Protein AF-A0A929F8Q2-F1 (afdb_monomer_lite)

Sequence (116 aa):
FPHGVLEYVVETLIEILEMFSSFLGNTISFIRAGAFALSHAGLSIAVYTLARIINPDITTMAALTVIILGNIFIILLEGLICGIQSMRLEYYEFFGKFFKGDGYAFSPFSLKKVGL

pLDDT: mean 77.72, std 14.12, range [44.94, 93.88]

Foldseek 3Di:
DPADPVNVVVVVVVVVVVVVVLVVVLVVLVCVLVVLVVVLVVQLVVLLVVLCVVPVVCPDPVSVVSNVVSNVVSCVVSVVVVVVSVCVSCCCPVCVVPPPVPDDDDDPPDPVVVPD

Secondary structure (DSSP, 8-state):
--S-HHHHHHHHHHHHHHHHHHHHHHHHHHHHHHHHHHHHHHHHHHHHHHHHHH-TTS-SHHHHHHHHHHHHHHHHHHHHHHHHHHHHHIIIIIHHHH--S---------GGGS--

Structure (mmCIF, N/CA/C/O backbone):
data_AF-A0A929F8Q2-F1
#
_entry.id   AF-A0A929F8Q2-F1
#
loop_
_atom_site.group_PDB
_atom_site.id
_atom_site.type_symbol
_atom_site.label_atom_id
_atom_site.label_alt_id
_atom_site.label_comp_id
_atom_site.label_asym_id
_atom_site.label_entity_id
_atom_site.label_seq_id
_atom_site.pdbx_PDB_ins_code
_atom_site.Cartn_x
_atom_site.Cartn_y
_atom_site.Cartn_z
_atom_site.occupancy
_atom_site.B_iso_or_equiv
_atom_site.auth_seq_id
_atom_site.auth_comp_id
_atom_site.auth_asym_id
_atom_site.auth_atom_id
_atom_site.pdbx_PDB_model_num
ATOM 1 N N . PHE A 1 1 ? -18.141 -8.542 49.137 1.00 50.44 1 PHE A N 1
ATOM 2 C CA . PHE A 1 1 ? -17.113 -8.288 48.111 1.00 50.44 1 PHE A CA 1
ATOM 3 C C . PHE A 1 1 ? -16.858 -9.598 47.375 1.00 50.44 1 PHE A C 1
ATOM 5 O O . PHE A 1 1 ? -16.021 -10.366 47.828 1.00 50.44 1 PHE A O 1
ATOM 12 N N . PRO A 1 2 ? -17.672 -9.947 46.364 1.00 51.44 2 PRO A N 1
ATOM 13 C CA . PRO A 1 2 ? -17.716 -11.303 45.822 1.00 51.44 2 PRO A CA 1
ATOM 14 C C . PRO A 1 2 ? -16.807 -11.492 44.594 1.00 51.44 2 PRO A C 1
ATOM 16 O O . PRO A 1 2 ? -17.154 -12.264 43.715 1.00 51.44 2 PRO A O 1
ATOM 19 N N . HIS A 1 3 ? -15.660 -10.810 44.548 1.00 59.12 3 HIS A N 1
ATOM 20 C CA . HIS A 1 3 ? -14.598 -11.079 43.577 1.00 59.12 3 HIS A CA 1
ATOM 21 C C . HIS A 1 3 ? -13.323 -11.374 44.355 1.00 59.12 3 HIS A C 1
ATOM 23 O O . HIS A 1 3 ? -12.913 -10.591 45.219 1.00 59.12 3 HIS A O 1
ATOM 29 N N . GLY A 1 4 ? -12.746 -12.552 44.130 1.00 82.19 4 GLY A N 1
ATOM 30 C CA . GLY A 1 4 ? -11.499 -12.942 44.777 1.00 82.19 4 GLY A CA 1
ATOM 31 C C . GLY A 1 4 ? -10.372 -12.012 44.333 1.00 82.19 4 GLY A C 1
ATOM 32 O O . GLY A 1 4 ? -10.328 -11.604 43.178 1.00 82.19 4 GLY A O 1
ATOM 33 N N . VAL A 1 5 ? -9.418 -11.710 45.218 1.00 84.38 5 VAL A N 1
ATOM 34 C CA . VAL A 1 5 ? -8.225 -10.903 44.871 1.00 84.38 5 VAL A CA 1
ATOM 35 C C . VAL A 1 5 ? -7.499 -11.482 43.644 1.00 84.38 5 VAL A C 1
ATOM 37 O O . VAL A 1 5 ? -6.963 -10.743 42.827 1.00 84.38 5 VAL A O 1
ATOM 40 N N . LEU A 1 6 ? -7.550 -12.807 43.484 1.00 86.75 6 LEU A N 1
ATOM 41 C CA . LEU A 1 6 ? -7.041 -13.536 42.323 1.00 86.75 6 LEU A CA 1
ATOM 42 C C . LEU A 1 6 ? -7.775 -13.202 41.015 1.00 86.75 6 LEU A C 1
ATOM 44 O O . LEU A 1 6 ? -7.132 -13.079 39.981 1.00 86.75 6 LEU A O 1
ATOM 48 N N . GLU A 1 7 ? -9.095 -13.043 41.061 1.00 88.62 7 GLU A N 1
ATOM 49 C CA . GLU A 1 7 ? -9.926 -12.733 39.893 1.00 88.62 7 GLU A CA 1
ATOM 50 C C . GLU A 1 7 ? -9.614 -11.324 39.376 1.00 88.62 7 GLU A C 1
ATOM 52 O O . GLU A 1 7 ? -9.294 -11.160 38.205 1.00 88.62 7 GLU A O 1
ATOM 57 N N . TYR A 1 8 ? -9.537 -10.341 40.280 1.00 88.94 8 TYR A N 1
ATOM 58 C CA . TYR A 1 8 ? -9.164 -8.960 39.952 1.00 88.94 8 TYR A CA 1
ATOM 59 C C . TYR A 1 8 ? -7.748 -8.842 39.361 1.00 88.94 8 TYR A C 1
ATOM 61 O O . TYR A 1 8 ? -7.514 -8.086 38.417 1.00 88.94 8 TYR A O 1
ATOM 69 N N . VAL A 1 9 ? -6.783 -9.597 39.901 1.00 91.56 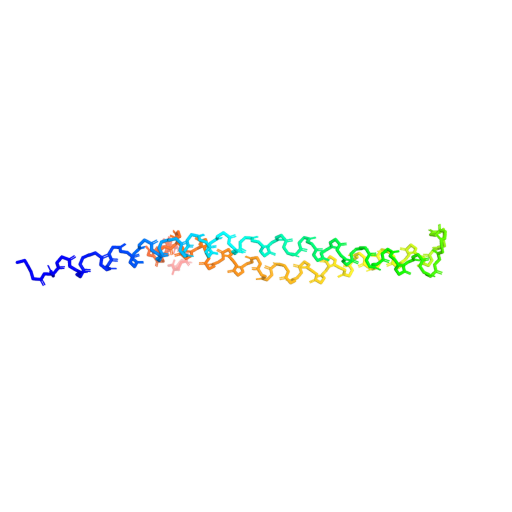9 VAL A N 1
ATOM 70 C CA . VAL A 1 9 ? -5.403 -9.615 39.387 1.00 91.56 9 VAL A CA 1
ATOM 71 C C . VAL A 1 9 ? -5.335 -10.249 37.998 1.00 91.56 9 VAL A C 1
ATOM 73 O O . VAL A 1 9 ? -4.599 -9.765 37.146 1.00 91.56 9 VAL A O 1
ATOM 76 N N . VAL A 1 10 ? -6.089 -11.319 37.739 1.00 92.81 10 VAL A N 1
ATOM 77 C CA . VAL A 1 10 ? -6.109 -11.951 36.412 1.00 92.81 10 VAL A CA 1
ATOM 78 C C . VAL A 1 10 ? -6.815 -11.058 35.390 1.00 92.81 10 VAL A C 1
ATOM 80 O O . VAL A 1 10 ? -6.315 -10.911 34.277 1.00 92.81 10 VAL A O 1
ATOM 83 N N . GLU A 1 11 ? -7.920 -10.419 35.770 1.00 93.19 11 GLU A N 1
ATOM 84 C CA . GLU A 1 11 ? -8.680 -9.506 34.909 1.00 93.19 11 GLU A CA 1
ATOM 85 C C . GLU A 1 11 ? -7.836 -8.297 34.483 1.00 93.19 11 GLU A C 1
ATOM 87 O O . GLU A 1 11 ? -7.645 -8.067 33.291 1.00 93.19 11 GLU A O 1
ATOM 92 N N . THR A 1 12 ? -7.201 -7.611 35.436 1.00 91.12 12 THR A N 1
ATOM 93 C CA . THR A 1 12 ? -6.315 -6.469 35.134 1.00 91.12 12 THR A CA 1
ATOM 94 C C . THR A 1 12 ? -5.100 -6.851 34.280 1.00 91.12 12 THR A C 1
ATOM 96 O O . THR A 1 12 ? -4.650 -6.064 33.447 1.00 91.12 12 THR A O 1
ATOM 99 N N . LEU A 1 13 ? -4.563 -8.064 34.437 1.00 93.88 13 LEU A N 1
ATOM 100 C CA . LEU A 1 13 ? -3.457 -8.573 33.616 1.00 93.88 13 LEU A CA 1
ATOM 101 C C . LEU A 1 13 ? -3.889 -8.848 32.170 1.00 93.88 13 LEU A C 1
ATOM 103 O O . LEU A 1 13 ? -3.143 -8.527 31.241 1.00 93.88 13 LEU A O 1
ATOM 107 N N . ILE A 1 14 ? -5.079 -9.419 31.975 1.00 93.00 14 ILE A N 1
ATOM 108 C CA . ILE A 1 14 ? -5.656 -9.637 30.643 1.00 93.00 14 ILE A CA 1
ATOM 109 C C . ILE A 1 14 ? -5.952 -8.292 29.971 1.00 93.00 14 ILE A C 1
ATOM 111 O O . ILE A 1 14 ? -5.553 -8.105 28.824 1.00 93.00 14 ILE A O 1
ATOM 115 N N . GLU A 1 15 ? -6.544 -7.329 30.681 1.00 91.62 15 GLU A N 1
ATOM 116 C CA . GLU A 1 15 ? -6.836 -5.991 30.143 1.00 91.62 15 GLU A CA 1
ATOM 117 C C . GLU A 1 15 ? -5.572 -5.257 29.668 1.00 91.62 15 GLU A C 1
ATOM 119 O O . GLU A 1 15 ? -5.556 -4.653 28.592 1.00 91.62 15 GLU A O 1
ATOM 124 N N . ILE A 1 16 ? -4.477 -5.334 30.433 1.00 92.81 16 ILE A N 1
ATOM 125 C CA . ILE A 1 16 ? -3.190 -4.739 30.040 1.00 92.81 16 ILE A CA 1
ATOM 126 C C . ILE A 1 16 ? -2.624 -5.430 28.792 1.00 92.81 16 ILE A C 1
ATOM 128 O O . ILE A 1 16 ? -2.083 -4.761 27.905 1.00 92.81 16 ILE A O 1
ATOM 132 N N . LEU A 1 17 ? -2.753 -6.756 28.691 1.00 92.12 17 LEU A N 1
ATOM 133 C CA . LEU A 1 17 ? -2.289 -7.512 27.528 1.00 92.12 17 LEU A CA 1
ATOM 134 C C . LEU A 1 17 ? -3.127 -7.186 26.286 1.00 92.12 17 LEU A C 1
ATOM 136 O O . LEU A 1 17 ? -2.564 -6.919 25.225 1.00 92.12 17 LEU A O 1
ATOM 140 N N . GLU A 1 18 ? -4.450 -7.116 26.405 1.00 89.88 18 GLU A N 1
ATOM 141 C CA . GLU A 1 18 ? -5.331 -6.688 25.316 1.00 89.88 18 GLU A CA 1
ATOM 142 C C . GLU A 1 18 ? -5.014 -5.264 24.858 1.00 89.88 18 GLU A C 1
ATOM 144 O O . GLU A 1 18 ? -4.905 -5.018 23.655 1.00 89.88 18 GLU A O 1
ATOM 149 N N . MET A 1 19 ? -4.773 -4.338 25.789 1.00 87.50 19 MET A N 1
ATOM 150 C CA . MET A 1 19 ? -4.369 -2.970 25.463 1.00 87.50 19 MET A CA 1
ATOM 151 C C . MET A 1 19 ? -3.049 -2.945 24.684 1.00 87.50 19 MET A C 1
ATOM 153 O O . MET A 1 19 ? -2.949 -2.280 23.649 1.00 87.50 19 MET A O 1
ATOM 157 N N . PHE A 1 20 ? -2.045 -3.695 25.140 1.00 88.25 20 PHE A N 1
ATOM 158 C CA . PHE A 1 20 ? -0.745 -3.777 24.478 1.00 88.25 20 PHE A CA 1
ATOM 159 C C . PHE A 1 20 ? 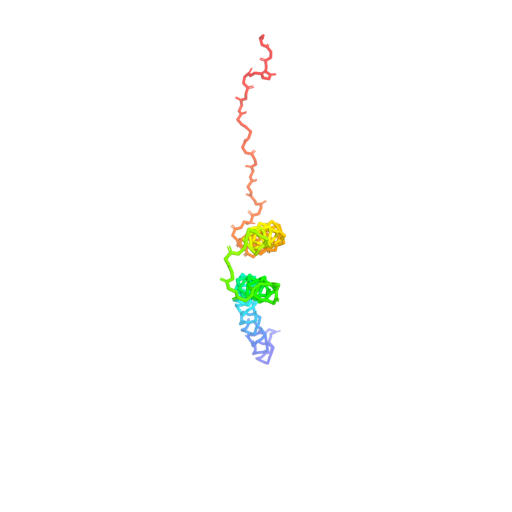-0.835 -4.452 23.103 1.00 88.25 20 PHE A C 1
ATOM 161 O O . PHE A 1 20 ? -0.277 -3.952 22.127 1.00 88.25 20 PHE A O 1
ATOM 168 N N . SER A 1 21 ? -1.579 -5.553 22.996 1.00 85.69 21 SER A N 1
ATOM 169 C CA . SER A 1 21 ? -1.819 -6.266 21.738 1.00 85.69 21 SER A CA 1
ATOM 170 C C . SER A 1 21 ? -2.580 -5.398 20.736 1.00 85.69 21 SER A C 1
ATOM 172 O O . SER A 1 21 ? -2.220 -5.357 19.562 1.00 85.69 21 SER A O 1
ATOM 174 N N . SER A 1 22 ? -3.569 -4.629 21.198 1.00 83.88 22 SER A N 1
ATOM 175 C CA . SER A 1 22 ? -4.321 -3.684 20.369 1.00 83.88 22 SER A CA 1
ATOM 176 C C . SER A 1 22 ? -3.445 -2.520 19.893 1.00 83.88 22 SER A C 1
ATOM 178 O O . SER A 1 22 ? -3.542 -2.099 18.739 1.00 83.88 22 SER A O 1
ATOM 180 N N . PHE A 1 23 ? -2.542 -2.026 20.746 1.00 83.50 23 PHE A N 1
ATOM 181 C CA . PHE A 1 23 ? -1.551 -1.020 20.362 1.00 83.50 23 PHE A CA 1
ATOM 182 C C . PHE A 1 23 ? -0.583 -1.555 19.299 1.00 83.50 23 PHE A C 1
ATOM 184 O O . PHE A 1 23 ? -0.404 -0.922 18.257 1.00 83.50 23 PHE A O 1
ATOM 191 N N . LEU A 1 24 ? -0.019 -2.748 19.512 1.00 81.69 24 LEU A N 1
ATOM 192 C CA . LEU A 1 24 ? 0.859 -3.396 18.537 1.00 81.69 24 LEU A CA 1
ATOM 193 C C . LEU A 1 24 ? 0.139 -3.711 17.226 1.00 81.69 24 LEU A C 1
ATOM 195 O O . LEU A 1 24 ? 0.717 -3.494 16.165 1.00 81.69 24 LEU A O 1
ATOM 199 N N . GLY A 1 25 ? -1.110 -4.176 17.282 1.00 81.62 25 GLY A N 1
ATOM 200 C CA . GLY A 1 25 ? -1.942 -4.416 16.103 1.00 81.62 25 GLY A CA 1
ATOM 201 C C . GLY A 1 25 ? -2.075 -3.154 15.255 1.00 81.62 25 GLY A C 1
ATOM 202 O O . GLY A 1 25 ? -1.752 -3.180 14.069 1.00 81.62 25 GLY A O 1
ATOM 203 N N . ASN A 1 26 ? -2.400 -2.029 15.899 1.00 76.94 26 ASN A N 1
ATOM 204 C CA . ASN A 1 26 ? -2.469 -0.724 15.247 1.00 76.94 26 ASN A CA 1
ATOM 205 C C . ASN A 1 26 ? -1.124 -0.286 14.639 1.00 76.94 26 ASN A C 1
ATOM 207 O O . ASN A 1 26 ? -1.098 0.283 13.554 1.00 76.94 26 ASN A O 1
ATOM 211 N N . THR A 1 27 ? 0.011 -0.527 15.300 1.00 82.06 27 THR A N 1
ATOM 212 C CA . THR A 1 27 ? 1.332 -0.160 14.752 1.00 82.06 27 THR A CA 1
ATOM 213 C C . THR A 1 27 ? 1.759 -1.064 13.589 1.00 82.06 27 THR A C 1
ATOM 215 O O . THR A 1 27 ? 2.243 -0.573 12.569 1.00 82.06 27 THR A O 1
ATOM 218 N N . ILE A 1 28 ? 1.567 -2.381 13.706 1.00 83.06 28 ILE A N 1
ATOM 219 C CA . ILE A 1 28 ? 1.922 -3.367 12.671 1.00 83.06 28 ILE A CA 1
ATOM 220 C C . ILE A 1 28 ? 1.077 -3.161 11.409 1.00 83.06 28 ILE A C 1
ATOM 222 O O . ILE A 1 28 ? 1.562 -3.347 10.294 1.00 83.06 28 ILE A O 1
ATOM 226 N N . SER A 1 29 ? -0.162 -2.711 11.558 1.00 78.62 29 SER A N 1
ATOM 227 C CA . SER A 1 29 ? -1.023 -2.322 10.447 1.00 78.62 29 SER A CA 1
ATOM 228 C C . SER A 1 29 ? -0.383 -1.269 9.525 1.00 78.62 29 SER A C 1
ATOM 230 O O . SER A 1 29 ? -0.430 -1.427 8.300 1.00 78.62 29 SER A O 1
ATOM 232 N N . PHE A 1 30 ? 0.328 -0.274 10.071 1.00 78.56 30 PHE A N 1
ATOM 233 C CA . PHE A 1 30 ? 1.028 0.748 9.276 1.00 78.56 30 PHE A CA 1
ATOM 234 C C . PHE A 1 30 ? 2.264 0.226 8.526 1.00 78.56 30 PHE A C 1
ATOM 236 O O . PHE A 1 30 ? 2.600 0.761 7.467 1.00 78.56 30 PHE A O 1
ATOM 243 N N . ILE A 1 31 ? 2.908 -0.854 8.994 1.00 84.25 31 ILE A N 1
ATOM 244 C CA . ILE A 1 31 ? 4.046 -1.483 8.289 1.00 84.25 31 ILE A CA 1
ATOM 245 C C . ILE A 1 31 ? 3.655 -1.917 6.873 1.00 84.25 31 ILE A C 1
ATOM 247 O O . ILE A 1 31 ? 4.501 -1.941 5.980 1.00 84.25 31 ILE A O 1
ATOM 251 N N . ARG A 1 32 ? 2.372 -2.201 6.627 1.00 82.00 32 ARG A N 1
ATOM 252 C CA . ARG A 1 32 ? 1.874 -2.596 5.307 1.00 82.00 32 ARG A CA 1
ATOM 253 C C . ARG A 1 32 ? 2.128 -1.534 4.234 1.00 82.00 32 ARG A C 1
ATOM 255 O O . ARG A 1 32 ? 2.525 -1.890 3.130 1.00 82.00 32 ARG A O 1
ATOM 262 N N . ALA A 1 33 ? 1.976 -0.250 4.562 1.00 82.06 33 ALA A N 1
ATOM 263 C CA . ALA A 1 33 ? 2.326 0.840 3.650 1.00 82.06 33 ALA A CA 1
ATOM 264 C C . ALA A 1 33 ? 3.834 0.846 3.333 1.00 82.06 33 ALA A C 1
ATOM 266 O O . ALA A 1 33 ? 4.232 1.026 2.183 1.00 82.06 33 ALA A O 1
ATOM 267 N N . GLY A 1 34 ? 4.674 0.554 4.333 1.00 87.19 34 GLY A N 1
ATOM 268 C CA . GLY A 1 34 ? 6.117 0.378 4.149 1.00 87.19 34 GLY A CA 1
ATOM 269 C C . GLY A 1 34 ? 6.477 -0.833 3.280 1.00 87.19 34 GLY A C 1
ATOM 270 O O . GLY A 1 34 ? 7.371 -0.742 2.441 1.00 87.19 34 GLY A O 1
ATOM 271 N N . ALA A 1 35 ? 5.754 -1.948 3.418 1.00 88.00 35 ALA A N 1
ATOM 272 C CA . ALA A 1 35 ? 5.951 -3.139 2.592 1.00 88.00 35 ALA A CA 1
ATOM 273 C C . ALA A 1 35 ? 5.651 -2.874 1.104 1.00 88.00 35 ALA A C 1
ATOM 275 O O . ALA A 1 35 ? 6.386 -3.366 0.249 1.00 88.00 35 ALA A O 1
ATOM 276 N N . PHE A 1 36 ? 4.639 -2.054 0.792 1.00 87.56 36 PHE A N 1
ATOM 277 C CA . PHE A 1 36 ? 4.358 -1.630 -0.587 1.00 87.56 36 PHE A CA 1
ATOM 278 C C . PHE A 1 36 ? 5.425 -0.680 -1.150 1.00 87.56 36 PHE A C 1
ATOM 280 O O . PHE A 1 36 ? 5.792 -0.784 -2.315 1.00 87.56 36 PHE A O 1
ATOM 287 N N . ALA A 1 37 ? 5.990 0.214 -0.334 1.00 88.12 37 ALA A N 1
ATOM 288 C CA . ALA A 1 37 ? 7.116 1.042 -0.776 1.00 88.12 37 ALA A CA 1
ATOM 289 C C . ALA A 1 37 ? 8.362 0.191 -1.099 1.00 88.12 37 ALA A C 1
ATOM 291 O O . ALA A 1 37 ? 9.082 0.465 -2.062 1.00 88.12 37 ALA A O 1
ATOM 292 N N . LEU A 1 38 ? 8.600 -0.873 -0.324 1.00 92.12 38 LEU A N 1
ATOM 293 C CA . LEU A 1 38 ? 9.696 -1.808 -0.572 1.00 92.12 38 LEU A CA 1
ATOM 294 C C . LEU A 1 38 ? 9.457 -2.660 -1.830 1.00 92.12 38 LEU A C 1
ATOM 296 O O . LEU A 1 38 ? 10.399 -2.866 -2.599 1.00 92.12 38 LEU A O 1
ATOM 300 N N . SER A 1 39 ? 8.225 -3.128 -2.071 1.00 91.12 39 SER A N 1
ATOM 301 C CA . SER A 1 39 ? 7.892 -3.852 -3.307 1.00 91.12 39 SER A CA 1
ATOM 302 C C . SER A 1 39 ? 8.086 -2.972 -4.538 1.00 91.12 39 SER A C 1
ATOM 304 O O . SER A 1 39 ? 8.676 -3.437 -5.514 1.00 91.12 39 SER A O 1
ATOM 306 N N . HIS A 1 40 ? 7.722 -1.691 -4.442 1.00 90.62 40 HIS A N 1
ATOM 307 C CA . HIS A 1 40 ? 7.896 -0.723 -5.518 1.00 90.62 40 HIS A CA 1
ATOM 308 C C . HIS A 1 40 ? 9.368 -0.536 -5.886 1.00 90.62 40 HIS A C 1
ATOM 310 O O . HIS A 1 40 ? 9.751 -0.612 -7.058 1.00 90.62 40 HIS A O 1
ATOM 316 N N . ALA A 1 41 ? 10.221 -0.356 -4.875 1.00 92.19 41 ALA A N 1
ATOM 317 C CA . ALA A 1 41 ? 11.664 -0.270 -5.065 1.00 92.19 41 ALA A CA 1
ATOM 318 C C . ALA A 1 41 ? 12.234 -1.566 -5.670 1.00 92.19 41 ALA A C 1
ATOM 320 O O . ALA A 1 41 ? 13.031 -1.510 -6.607 1.00 92.19 41 ALA A O 1
ATOM 321 N N . GLY A 1 42 ? 11.796 -2.734 -5.190 1.00 93.69 42 GLY A N 1
ATOM 322 C CA . GLY A 1 42 ? 12.239 -4.035 -5.697 1.00 93.69 42 GLY A CA 1
ATOM 323 C C . GLY A 1 42 ? 11.852 -4.285 -7.157 1.00 93.69 42 GLY A C 1
ATOM 324 O O . GLY A 1 42 ? 12.692 -4.698 -7.959 1.00 93.69 42 GLY A O 1
ATOM 325 N N . LEU A 1 43 ? 10.607 -3.987 -7.528 1.00 91.50 43 LEU A N 1
ATOM 326 C CA . LEU A 1 43 ? 10.109 -4.114 -8.900 1.00 91.50 43 LEU A CA 1
ATOM 327 C C . LEU A 1 43 ? 10.792 -3.124 -9.845 1.00 91.50 43 LEU A C 1
ATOM 329 O O . LEU A 1 43 ? 11.151 -3.493 -10.963 1.00 91.50 43 LEU A O 1
ATOM 333 N N . SER A 1 44 ? 11.046 -1.899 -9.383 1.00 90.44 44 SER A N 1
ATOM 334 C CA . SER A 1 44 ? 11.792 -0.903 -10.155 1.00 90.44 44 SER A CA 1
ATOM 335 C C . SER A 1 44 ? 13.212 -1.386 -10.444 1.00 90.44 44 SER A C 1
ATOM 337 O O . SER A 1 44 ? 13.646 -1.369 -11.596 1.00 90.44 44 SER A O 1
ATOM 339 N N . ILE A 1 45 ? 13.917 -1.914 -9.436 1.00 92.56 45 ILE A N 1
ATOM 340 C CA . ILE A 1 45 ? 15.245 -2.519 -9.620 1.00 92.56 45 ILE A CA 1
ATOM 341 C C . ILE A 1 45 ? 15.179 -3.667 -10.636 1.00 92.56 45 ILE A C 1
ATOM 343 O O . ILE A 1 45 ? 16.027 -3.730 -11.523 1.00 92.56 45 ILE A O 1
ATOM 347 N N . ALA A 1 46 ? 14.164 -4.533 -10.565 1.00 91.44 46 ALA A N 1
ATOM 348 C CA . ALA A 1 46 ? 13.987 -5.632 -11.514 1.00 91.44 46 ALA A CA 1
ATOM 349 C C . ALA A 1 46 ? 13.764 -5.151 -12.964 1.00 91.44 46 ALA A C 1
ATOM 351 O O . ALA A 1 46 ? 14.318 -5.723 -13.901 1.00 91.44 46 ALA A O 1
ATOM 352 N N . VAL A 1 47 ? 13.003 -4.074 -13.176 1.00 89.44 47 VAL A N 1
ATOM 353 C CA . VAL A 1 47 ? 12.824 -3.482 -14.515 1.00 89.44 47 VAL A CA 1
ATOM 354 C C . VAL A 1 47 ? 14.139 -2.913 -15.048 1.00 89.44 47 VAL A C 1
ATOM 356 O O . VAL A 1 47 ? 14.483 -3.143 -16.209 1.00 89.44 47 VAL A O 1
ATOM 359 N N . TYR A 1 48 ? 14.913 -2.223 -14.206 1.00 87.12 48 TYR A N 1
ATOM 360 C CA . TYR A 1 48 ? 16.218 -1.691 -14.602 1.00 87.12 48 TYR A CA 1
ATOM 361 C C . TYR A 1 48 ? 17.245 -2.794 -14.896 1.00 87.12 48 TYR A C 1
ATOM 363 O O . TYR A 1 48 ? 18.035 -2.652 -15.832 1.00 87.12 48 TYR A O 1
ATOM 371 N N . THR A 1 49 ? 17.238 -3.909 -14.158 1.00 88.81 49 THR A N 1
ATOM 372 C CA . THR A 1 49 ? 18.131 -5.042 -14.449 1.00 88.81 49 THR A CA 1
ATOM 373 C C . THR A 1 49 ? 17.748 -5.743 -15.749 1.00 88.81 49 THR A C 1
ATOM 375 O O . THR A 1 49 ? 18.636 -6.030 -16.552 1.00 88.81 49 THR A O 1
ATOM 378 N N . LEU A 1 50 ? 16.454 -5.940 -16.022 1.00 86.00 50 LEU A N 1
ATOM 379 C CA . LEU A 1 50 ? 15.980 -6.474 -17.303 1.00 86.00 50 LEU A CA 1
ATOM 380 C C . LEU A 1 50 ? 16.377 -5.573 -1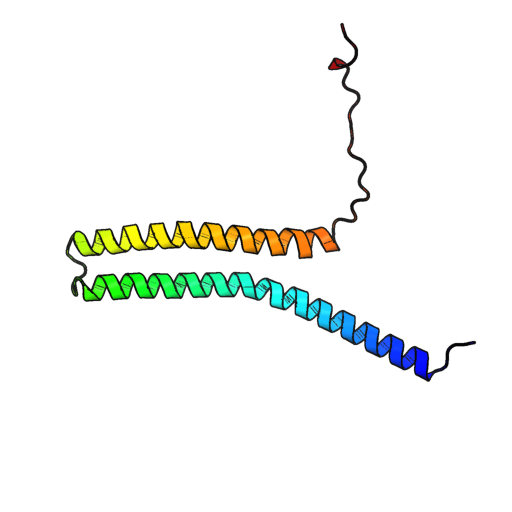8.479 1.00 86.00 50 LEU A C 1
ATOM 382 O O . LEU A 1 50 ? 16.889 -6.066 -19.483 1.00 86.00 50 LEU A O 1
ATOM 386 N N . ALA A 1 51 ? 16.221 -4.253 -18.344 1.00 85.69 51 ALA A N 1
ATOM 387 C CA . ALA A 1 51 ? 16.642 -3.304 -19.373 1.00 85.69 51 ALA A CA 1
ATOM 388 C C . ALA A 1 51 ? 18.154 -3.387 -19.656 1.00 85.69 51 ALA A C 1
ATOM 390 O O . ALA A 1 51 ? 18.565 -3.367 -20.818 1.00 85.69 51 ALA A O 1
ATOM 391 N N . ARG A 1 52 ? 18.973 -3.553 -18.608 1.00 82.44 52 ARG A N 1
ATOM 392 C CA . ARG A 1 52 ? 20.435 -3.679 -18.712 1.00 82.44 52 ARG A CA 1
ATOM 393 C C . ARG A 1 52 ? 20.894 -4.994 -19.347 1.00 82.44 52 ARG A C 1
ATOM 395 O O . ARG A 1 52 ? 21.927 -5.007 -20.009 1.00 82.44 52 ARG A O 1
ATOM 402 N N . ILE A 1 53 ? 20.145 -6.085 -19.168 1.00 84.00 53 ILE A N 1
ATOM 403 C CA . ILE A 1 53 ? 20.421 -7.371 -19.834 1.00 84.00 53 ILE A CA 1
ATOM 404 C C . ILE A 1 53 ? 20.162 -7.265 -21.342 1.00 84.00 53 ILE A C 1
ATOM 406 O O . ILE A 1 53 ? 20.928 -7.808 -22.133 1.00 84.00 53 ILE A O 1
ATOM 410 N N . ILE A 1 54 ? 19.101 -6.558 -21.745 1.00 76.12 54 ILE A N 1
ATOM 411 C CA . ILE A 1 54 ? 18.732 -6.403 -23.159 1.00 76.12 54 ILE A CA 1
ATOM 412 C C . ILE A 1 54 ? 19.704 -5.459 -23.880 1.00 76.12 54 ILE A C 1
ATOM 414 O O . ILE A 1 54 ? 20.073 -5.722 -25.020 1.00 76.12 54 ILE A O 1
ATOM 418 N N . ASN A 1 55 ? 20.125 -4.365 -23.236 1.00 75.81 55 ASN A N 1
ATOM 419 C CA . ASN A 1 55 ? 21.141 -3.456 -23.766 1.00 75.81 55 ASN A CA 1
ATOM 420 C C . ASN A 1 55 ? 22.042 -2.930 -22.633 1.00 75.81 55 ASN A C 1
ATOM 422 O O . ASN A 1 55 ? 21.561 -2.154 -21.801 1.00 75.81 55 ASN A O 1
ATOM 426 N N . PRO A 1 56 ? 23.347 -3.264 -22.628 1.00 70.19 56 PRO A N 1
ATOM 427 C CA . PRO A 1 56 ? 24.278 -2.832 -21.583 1.00 70.19 56 PRO A CA 1
ATOM 428 C C . PRO A 1 56 ? 24.436 -1.310 -21.478 1.00 70.19 56 PRO A C 1
ATOM 430 O O . PRO A 1 56 ? 24.584 -0.795 -20.373 1.00 70.19 56 PRO A O 1
ATOM 433 N N . ASP A 1 57 ? 24.369 -0.602 -22.6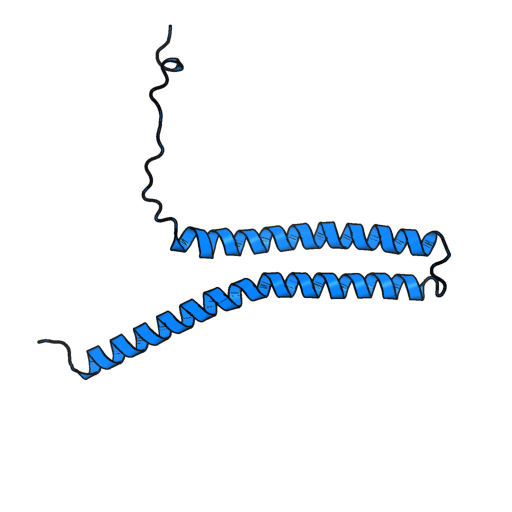11 1.00 70.12 57 ASP A N 1
ATOM 434 C CA . ASP A 1 57 ? 24.629 0.843 -22.683 1.00 70.12 57 ASP A CA 1
ATOM 435 C C . ASP A 1 57 ? 23.390 1.718 -22.440 1.00 70.12 57 ASP A C 1
ATOM 437 O O . ASP A 1 57 ? 23.515 2.931 -22.320 1.00 70.12 57 ASP A O 1
ATOM 441 N N . ILE A 1 58 ? 22.180 1.146 -22.351 1.00 63.62 58 ILE A N 1
ATOM 442 C CA . ILE A 1 58 ? 20.920 1.906 -22.166 1.00 63.62 58 ILE A CA 1
ATOM 443 C C . ILE A 1 58 ? 20.708 3.016 -23.235 1.00 63.62 58 ILE A C 1
ATOM 445 O O . ILE A 1 58 ? 19.874 3.903 -23.079 1.00 63.62 58 ILE A O 1
ATOM 449 N N . THR A 1 59 ? 21.439 2.973 -24.352 1.00 61.78 59 THR A N 1
ATOM 450 C CA . THR A 1 59 ? 21.442 4.001 -25.413 1.00 61.78 59 THR A CA 1
ATOM 451 C C . THR A 1 59 ? 20.439 3.728 -26.531 1.00 61.78 59 THR A C 1
ATOM 453 O O . THR A 1 59 ? 20.131 4.614 -27.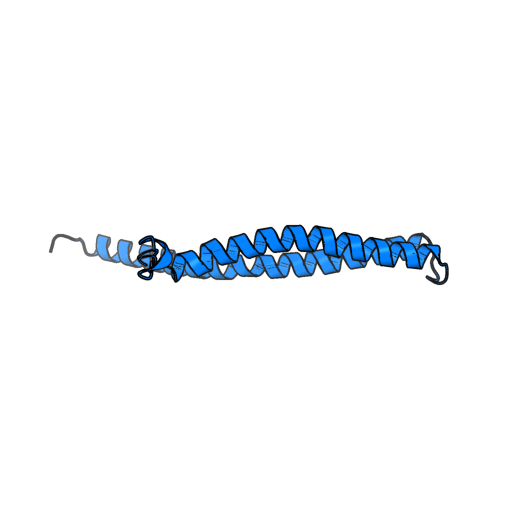327 1.00 61.78 59 THR A O 1
ATOM 456 N N . THR A 1 60 ? 19.912 2.505 -26.611 1.00 69.75 60 THR A N 1
ATOM 457 C CA . THR A 1 60 ? 19.002 2.093 -27.685 1.00 69.75 60 THR A CA 1
ATOM 458 C C . THR A 1 60 ? 17.551 2.401 -27.316 1.00 69.75 60 THR A C 1
ATOM 460 O O . THR A 1 60 ? 17.122 2.131 -26.193 1.00 69.75 60 THR A O 1
ATOM 463 N N . MET A 1 61 ? 16.762 2.886 -28.285 1.00 73.00 61 MET A N 1
ATOM 464 C CA . MET A 1 61 ? 15.322 3.174 -28.134 1.00 73.00 61 MET A CA 1
ATOM 465 C C . MET A 1 61 ? 14.536 2.025 -27.482 1.00 73.00 61 MET A C 1
ATOM 467 O O . MET A 1 61 ? 13.652 2.274 -26.671 1.00 73.00 61 MET A O 1
ATOM 471 N N . ALA A 1 62 ? 14.918 0.773 -27.750 1.00 72.88 62 ALA A N 1
ATOM 472 C CA . ALA A 1 62 ? 14.317 -0.413 -27.144 1.00 72.88 62 ALA A CA 1
ATOM 473 C C . ALA A 1 62 ? 14.454 -0.466 -25.608 1.00 72.88 62 ALA A C 1
ATOM 475 O O . ALA A 1 62 ? 13.493 -0.808 -24.922 1.00 72.88 62 ALA A O 1
ATOM 476 N N . ALA A 1 63 ? 15.613 -0.101 -25.048 1.00 76.88 63 ALA A N 1
ATOM 477 C CA . ALA A 1 63 ? 15.829 -0.109 -23.598 1.00 76.88 63 ALA A CA 1
ATOM 478 C C . ALA A 1 63 ? 15.001 0.979 -22.902 1.00 76.88 63 ALA A C 1
ATOM 480 O O . ALA A 1 63 ? 14.400 0.738 -21.855 1.00 76.88 63 ALA A O 1
ATOM 481 N N . LEU A 1 64 ? 14.908 2.156 -23.526 1.00 80.81 64 LEU A N 1
ATOM 482 C CA . LEU A 1 64 ? 14.094 3.262 -23.032 1.00 80.81 64 LEU A CA 1
ATOM 483 C C . LEU A 1 64 ? 12.599 2.908 -23.040 1.00 80.81 64 LEU A C 1
ATOM 485 O O . LEU A 1 64 ? 11.901 3.171 -22.062 1.00 80.81 64 LEU A O 1
ATOM 489 N N . THR A 1 65 ? 12.116 2.246 -24.097 1.00 82.69 65 THR A N 1
ATOM 490 C CA . THR A 1 65 ? 10.733 1.752 -24.165 1.00 82.69 65 THR A CA 1
ATOM 491 C C . THR A 1 65 ? 10.430 0.761 -23.043 1.00 82.69 65 THR A C 1
ATOM 493 O O . THR A 1 65 ? 9.387 0.883 -22.405 1.00 82.69 65 THR A O 1
ATOM 496 N N . VAL A 1 66 ? 11.337 -0.178 -22.752 1.00 84.12 66 VAL A N 1
ATOM 497 C CA . VAL A 1 66 ? 11.161 -1.159 -21.666 1.00 84.12 66 VAL A CA 1
ATOM 498 C C . VAL A 1 66 ? 11.097 -0.480 -20.297 1.00 84.12 66 VAL A C 1
ATOM 500 O O . VAL A 1 66 ? 10.237 -0.826 -19.492 1.00 84.12 66 VAL A O 1
ATOM 503 N N . ILE A 1 67 ? 11.949 0.516 -20.039 1.00 85.88 67 ILE A N 1
ATOM 504 C CA . ILE A 1 67 ? 11.943 1.257 -18.769 1.00 85.88 67 ILE A CA 1
ATOM 505 C C . ILE A 1 67 ? 10.636 2.039 -18.602 1.00 85.88 67 ILE A C 1
ATOM 507 O O . ILE A 1 67 ? 10.010 1.959 -17.546 1.00 85.88 67 ILE A O 1
ATOM 511 N N . ILE A 1 68 ? 10.197 2.769 -19.631 1.00 88.81 68 ILE A N 1
ATOM 512 C CA . ILE A 1 68 ? 8.965 3.571 -19.574 1.00 88.81 68 ILE A CA 1
ATOM 513 C C . ILE A 1 68 ? 7.746 2.666 -19.375 1.00 88.81 68 ILE A C 1
ATOM 515 O O . ILE A 1 68 ? 6.935 2.904 -18.481 1.00 88.81 68 ILE A O 1
ATOM 519 N N . LEU A 1 69 ? 7.635 1.602 -20.171 1.00 89.25 69 LEU A N 1
ATOM 520 C CA . LEU A 1 69 ? 6.504 0.679 -20.114 1.00 89.25 69 LEU A CA 1
ATOM 521 C C . LEU A 1 69 ? 6.494 -0.102 -18.791 1.00 89.25 69 LEU A C 1
ATOM 523 O O . LEU A 1 69 ? 5.442 -0.238 -18.169 1.00 89.25 69 LEU A O 1
ATOM 527 N N . GLY A 1 70 ? 7.666 -0.531 -18.311 1.00 87.31 70 GLY A N 1
ATOM 528 C CA . GLY A 1 70 ? 7.825 -1.205 -17.024 1.00 87.31 70 GLY A CA 1
ATOM 529 C C . GLY A 1 70 ? 7.428 -0.328 -15.834 1.00 87.31 70 GLY A C 1
ATOM 530 O O . GLY A 1 70 ? 6.693 -0.788 -14.967 1.00 87.31 70 GLY A O 1
ATOM 531 N N . ASN A 1 71 ? 7.825 0.947 -15.812 1.00 89.69 71 ASN A N 1
ATOM 532 C CA . ASN A 1 71 ? 7.432 1.868 -14.739 1.00 89.69 71 ASN A CA 1
ATOM 533 C C . ASN A 1 71 ? 5.926 2.168 -14.750 1.00 89.69 71 ASN A C 1
ATOM 535 O O . ASN A 1 71 ? 5.296 2.145 -13.696 1.00 89.69 71 ASN A O 1
ATOM 539 N N . ILE A 1 72 ? 5.328 2.392 -15.927 1.00 91.81 72 ILE A N 1
ATOM 540 C CA . ILE A 1 72 ? 3.873 2.595 -16.048 1.00 91.81 72 ILE A CA 1
ATOM 541 C C . ILE A 1 72 ? 3.119 1.366 -15.536 1.00 91.81 72 ILE A C 1
ATOM 543 O O . ILE A 1 72 ? 2.149 1.504 -14.793 1.00 91.81 72 ILE A O 1
ATOM 547 N N . PHE A 1 73 ? 3.578 0.168 -15.901 1.00 90.81 73 PHE A N 1
ATOM 548 C CA . PHE A 1 73 ? 2.979 -1.080 -15.446 1.00 90.81 73 PHE A CA 1
ATOM 549 C C . PHE A 1 73 ? 3.059 -1.233 -13.923 1.00 90.81 73 PHE A C 1
ATOM 551 O O . PHE A 1 73 ? 2.043 -1.522 -13.295 1.00 90.81 73 PHE A O 1
ATOM 558 N N . ILE A 1 74 ? 4.228 -0.976 -13.325 1.00 91.38 74 ILE A N 1
ATOM 559 C CA . ILE A 1 74 ? 4.420 -1.012 -11.868 1.00 91.38 74 ILE A CA 1
ATOM 560 C C . ILE A 1 74 ? 3.467 -0.034 -11.176 1.00 91.38 74 ILE A C 1
ATOM 562 O O . ILE A 1 74 ? 2.725 -0.442 -10.288 1.00 91.38 74 ILE A O 1
ATOM 566 N N . ILE A 1 75 ? 3.426 1.228 -11.615 1.00 90.00 75 ILE A N 1
ATOM 567 C CA . ILE A 1 75 ? 2.580 2.267 -11.008 1.00 90.00 75 ILE A CA 1
ATOM 568 C C . ILE A 1 75 ? 1.099 1.881 -11.064 1.00 90.00 75 ILE A C 1
ATOM 570 O O . ILE A 1 75 ? 0.375 2.066 -10.088 1.00 90.00 75 ILE A O 1
ATOM 574 N N . LEU A 1 76 ? 0.637 1.335 -12.189 1.00 91.50 76 LEU A N 1
ATOM 575 C CA . LEU A 1 76 ? -0.770 0.987 -12.380 1.00 91.50 76 LEU A CA 1
ATOM 576 C C . LEU A 1 76 ? -1.167 -0.218 -11.514 1.00 91.50 76 LEU A C 1
ATOM 578 O O . LEU A 1 76 ? -2.203 -0.195 -10.847 1.00 91.50 76 LEU A O 1
ATOM 582 N N . LEU A 1 77 ? -0.326 -1.252 -11.486 1.00 89.19 77 LEU A N 1
ATOM 583 C CA . LEU A 1 77 ? -0.603 -2.496 -10.772 1.00 89.19 77 LEU A CA 1
ATOM 584 C C . LEU A 1 77 ? -0.438 -2.326 -9.255 1.00 89.19 77 LEU A C 1
ATOM 586 O O . LEU A 1 77 ? -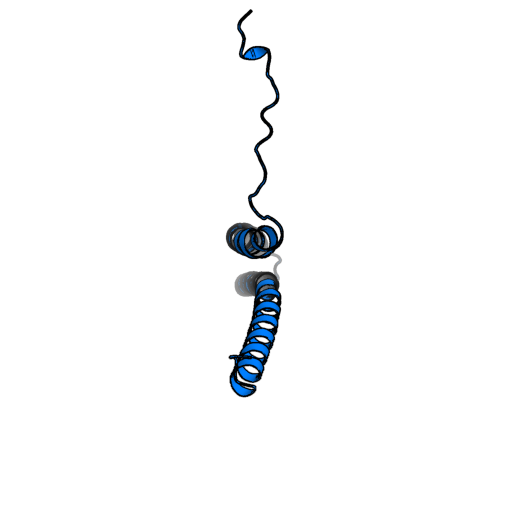1.336 -2.684 -8.491 1.00 89.19 77 LEU A O 1
ATOM 590 N N . GLU A 1 78 ? 0.662 -1.721 -8.804 1.00 89.44 78 GLU A N 1
ATOM 591 C CA . GLU A 1 78 ? 0.873 -1.437 -7.382 1.00 89.44 78 GLU A CA 1
ATOM 592 C C . GLU A 1 78 ? -0.055 -0.345 -6.868 1.00 89.44 78 GLU A C 1
ATOM 594 O O . GLU A 1 78 ? -0.549 -0.470 -5.753 1.00 89.44 78 GLU A O 1
ATOM 599 N N . GLY A 1 79 ? -0.349 0.687 -7.662 1.00 86.81 79 GLY A N 1
ATOM 600 C CA . GLY A 1 79 ? -1.293 1.735 -7.275 1.00 86.81 79 GLY A CA 1
ATOM 601 C C . GLY A 1 79 ? -2.688 1.173 -6.999 1.00 86.81 79 GLY A C 1
ATOM 602 O O . GLY A 1 79 ? -3.302 1.511 -5.986 1.00 86.81 79 GLY A O 1
ATOM 603 N N . LEU A 1 80 ? -3.158 0.246 -7.840 1.00 89.75 80 LEU A N 1
ATOM 604 C CA . LEU A 1 80 ? -4.432 -0.443 -7.637 1.00 89.75 80 LEU A CA 1
ATOM 605 C C . LEU A 1 80 ? -4.422 -1.301 -6.359 1.00 89.75 80 LEU A C 1
ATOM 607 O O . LEU A 1 80 ? -5.337 -1.205 -5.540 1.00 89.75 80 LEU A O 1
ATOM 611 N N . ILE A 1 81 ? -3.387 -2.125 -6.164 1.00 88.25 81 ILE A N 1
ATOM 612 C CA . ILE A 1 81 ? -3.287 -3.032 -5.007 1.00 88.25 81 ILE A CA 1
ATOM 613 C C . ILE A 1 81 ? -3.115 -2.246 -3.700 1.00 88.25 81 ILE A C 1
ATOM 615 O O . ILE A 1 81 ? -3.810 -2.512 -2.716 1.00 88.25 81 ILE A O 1
ATOM 619 N N . CYS A 1 82 ? -2.208 -1.270 -3.691 1.00 86.38 82 CYS A N 1
ATOM 620 C CA . CYS A 1 82 ? -1.921 -0.415 -2.545 1.00 86.38 82 CYS A CA 1
ATOM 621 C C . CYS A 1 82 ? -3.148 0.419 -2.166 1.00 86.38 82 CYS A C 1
ATOM 623 O O . CYS A 1 82 ? -3.491 0.485 -0.988 1.00 86.38 82 CYS A O 1
ATOM 625 N N . GLY A 1 83 ? -3.882 0.961 -3.145 1.00 82.69 83 GLY A N 1
ATOM 626 C CA . GLY A 1 83 ? -5.130 1.685 -2.900 1.00 82.69 83 GLY A CA 1
ATOM 627 C C . GLY A 1 83 ? -6.172 0.833 -2.170 1.00 82.69 83 GLY A C 1
ATOM 628 O O . GLY A 1 83 ? -6.727 1.261 -1.159 1.00 82.69 83 GLY A O 1
ATOM 629 N N . ILE A 1 84 ? -6.388 -0.409 -2.612 1.00 87.31 84 ILE A N 1
ATOM 630 C CA . ILE A 1 84 ? -7.325 -1.343 -1.963 1.00 87.31 84 ILE A CA 1
ATOM 631 C C . ILE A 1 84 ? -6.883 -1.670 -0.528 1.00 87.31 84 ILE A C 1
ATOM 633 O O . ILE A 1 84 ? -7.702 -1.726 0.392 1.00 87.31 84 ILE A O 1
ATOM 637 N N . GLN A 1 85 ? -5.586 -1.886 -0.319 1.00 81.81 85 GLN A N 1
ATOM 638 C CA . GLN A 1 85 ? -5.035 -2.279 0.979 1.00 81.81 85 GLN A CA 1
ATOM 639 C C . GLN A 1 85 ? -4.978 -1.118 1.978 1.00 81.81 85 GLN A C 1
ATOM 641 O O . GLN A 1 85 ? -5.244 -1.327 3.161 1.00 81.81 85 GLN A O 1
ATOM 646 N N . SER A 1 86 ? -4.701 0.097 1.505 1.00 76.62 86 SER A N 1
ATOM 647 C CA . SER A 1 86 ? -4.735 1.322 2.306 1.00 76.62 86 SER A CA 1
ATOM 648 C C . SER A 1 86 ? -6.163 1.667 2.725 1.00 76.62 86 SER A C 1
ATOM 650 O O . SER A 1 86 ? -6.409 1.871 3.911 1.00 76.62 86 SER A O 1
ATOM 652 N N . MET A 1 87 ? -7.134 1.607 1.801 1.00 73.38 87 MET A N 1
ATOM 653 C CA . MET A 1 87 ? -8.554 1.798 2.137 1.00 73.38 87 MET A CA 1
ATOM 654 C C . MET A 1 87 ? -9.030 0.806 3.196 1.00 73.38 87 MET A C 1
ATOM 656 O O . MET A 1 87 ? -9.826 1.161 4.060 1.00 73.38 87 MET A O 1
ATOM 660 N N . ARG A 1 88 ? -8.532 -0.436 3.170 1.00 80.44 88 ARG A N 1
ATOM 661 C CA . ARG A 1 88 ? -8.874 -1.431 4.189 1.00 80.44 88 ARG A CA 1
ATOM 662 C C . ARG A 1 88 ? -8.368 -1.046 5.579 1.00 80.44 88 ARG A C 1
ATOM 664 O O . ARG A 1 88 ? -9.081 -1.278 6.547 1.00 80.44 88 ARG A O 1
ATOM 671 N N . LEU A 1 89 ? -7.173 -0.480 5.682 1.00 71.00 89 LEU A N 1
ATOM 672 C CA . LEU A 1 89 ? -6.616 -0.017 6.954 1.00 71.00 89 LEU A CA 1
ATOM 673 C C . LEU A 1 89 ? -7.339 1.242 7.457 1.00 71.00 89 LEU A C 1
ATOM 675 O O . LEU A 1 89 ? -7.758 1.296 8.610 1.00 71.00 89 LEU A O 1
ATOM 679 N N . GLU A 1 90 ? -7.581 2.211 6.577 1.00 63.44 90 GLU A N 1
ATOM 680 C CA . GLU A 1 90 ? -8.222 3.487 6.910 1.00 63.44 90 GLU A CA 1
ATOM 681 C C . GLU A 1 90 ? -9.689 3.313 7.354 1.00 63.44 90 GLU A C 1
ATOM 683 O O . GLU A 1 90 ? -10.108 3.856 8.379 1.00 63.44 90 GLU A O 1
ATOM 688 N N . TYR A 1 91 ? -10.468 2.476 6.659 1.00 57.00 91 TYR A N 1
ATOM 689 C CA . TYR A 1 91 ? -11.860 2.201 7.037 1.00 57.00 91 TYR A CA 1
ATOM 690 C C . TYR A 1 91 ? -12.004 1.345 8.303 1.00 57.00 91 TYR A C 1
ATOM 692 O O . TYR A 1 91 ? -12.949 1.549 9.061 1.00 57.00 91 TYR A O 1
ATOM 700 N N . TYR A 1 92 ? -11.115 0.378 8.551 1.00 57.47 92 TYR A N 1
ATOM 701 C CA . TYR A 1 92 ? -11.264 -0.510 9.714 1.00 57.47 92 TYR A CA 1
ATOM 702 C C . TYR A 1 92 ? -10.649 0.063 10.990 1.00 57.47 92 TYR A C 1
ATOM 704 O O . TYR A 1 92 ? -11.228 -0.076 12.064 1.00 57.47 92 TYR A O 1
ATOM 712 N N . GLU A 1 93 ? -9.490 0.707 10.895 1.00 61.00 93 GLU A N 1
ATOM 713 C CA . GLU A 1 93 ? -8.707 1.099 12.068 1.00 61.00 93 GLU A CA 1
ATOM 714 C C . GLU A 1 93 ? -8.948 2.560 12.470 1.00 61.00 93 GLU A C 1
ATOM 716 O O . GLU A 1 93 ? -8.968 2.874 13.662 1.00 61.00 93 GLU A O 1
ATOM 721 N N . PHE A 1 94 ? -9.197 3.442 11.492 1.00 53.66 94 PHE A N 1
ATOM 722 C CA . PHE A 1 94 ? -9.446 4.867 11.730 1.00 53.66 94 PHE A CA 1
ATOM 723 C C . PHE A 1 94 ? -10.939 5.154 11.953 1.00 53.66 94 PHE A C 1
ATOM 725 O O . PHE A 1 94 ? -11.316 5.714 12.984 1.00 53.66 94 PHE A O 1
ATOM 732 N N . PHE A 1 95 ? -11.818 4.691 11.055 1.00 48.91 95 PHE A N 1
ATOM 733 C CA . PHE A 1 95 ? -13.271 4.866 11.210 1.00 48.91 95 PHE A CA 1
ATOM 734 C C . PHE A 1 95 ? -13.880 3.975 12.305 1.00 48.91 95 PHE A C 1
ATOM 736 O O . PHE A 1 95 ? -14.801 4.411 12.987 1.00 48.91 95 PHE A O 1
ATOM 743 N N . GLY A 1 96 ? -13.340 2.780 12.565 1.00 51.22 96 GLY A N 1
ATOM 744 C CA . GLY A 1 96 ? -13.835 1.904 13.638 1.00 51.22 96 GLY A CA 1
ATOM 745 C C . GLY A 1 96 ? -13.583 2.430 15.061 1.00 51.22 96 GLY A C 1
ATOM 746 O O . GLY A 1 96 ? -14.380 2.165 15.959 1.00 51.22 96 GLY A O 1
ATOM 747 N N . LYS A 1 97 ? -12.502 3.199 15.277 1.00 53.56 97 LYS A N 1
ATOM 748 C CA . LYS A 1 97 ? -12.157 3.795 16.587 1.00 53.56 97 LYS A CA 1
ATOM 749 C C . LYS A 1 97 ? -12.746 5.194 16.803 1.00 53.56 97 LYS A C 1
ATOM 751 O O . LYS A 1 97 ? -13.055 5.531 17.943 1.00 53.56 97 LYS A O 1
ATOM 756 N N . PHE A 1 98 ? -12.922 5.996 15.748 1.00 47.31 98 PHE A N 1
ATOM 757 C CA . PHE A 1 98 ? -13.398 7.387 15.856 1.00 47.31 98 PHE A CA 1
ATOM 758 C C . PHE A 1 98 ? -14.842 7.618 15.388 1.00 47.31 98 PHE A C 1
ATOM 760 O O . PHE A 1 98 ? -15.427 8.645 15.730 1.00 47.31 98 PHE A O 1
ATOM 767 N N . PHE A 1 99 ? -15.449 6.683 14.653 1.00 45.81 99 PHE A N 1
ATOM 768 C CA . PHE A 1 99 ? -16.811 6.813 14.138 1.00 45.81 99 PHE A CA 1
ATOM 769 C C . PHE A 1 99 ? -17.743 5.832 14.861 1.00 45.81 99 PHE A C 1
ATOM 771 O O . PHE A 1 99 ? -18.051 4.744 14.378 1.00 45.81 99 PHE A O 1
ATOM 778 N N . LYS A 1 100 ? -18.236 6.226 16.042 1.00 52.31 100 LYS A N 1
ATOM 779 C CA . LYS A 1 100 ? -19.476 5.636 16.561 1.00 52.31 100 LYS A CA 1
ATOM 780 C C . LYS A 1 100 ? -20.573 6.071 15.596 1.00 52.31 100 LYS A C 1
ATOM 782 O O . LYS A 1 100 ? -20.845 7.263 15.507 1.00 52.31 100 LYS A O 1
ATOM 787 N N . GLY A 1 101 ? -21.143 5.137 14.836 1.00 52.91 101 GLY A N 1
ATOM 788 C CA . GLY A 1 101 ? -22.215 5.373 13.860 1.00 52.91 101 GLY A CA 1
ATOM 789 C C . GLY A 1 101 ? -23.542 5.828 14.482 1.00 52.91 101 GLY A C 1
ATOM 790 O O . GLY A 1 101 ? -24.589 5.310 14.119 1.00 52.91 101 GLY A O 1
ATOM 791 N N . ASP A 1 102 ? -23.495 6.774 15.417 1.00 53.34 102 ASP A N 1
ATOM 792 C CA . ASP A 1 102 ? -24.617 7.361 16.147 1.00 53.34 102 ASP A CA 1
ATOM 793 C C . ASP A 1 102 ? -24.904 8.790 15.642 1.00 53.34 102 ASP A C 1
ATOM 795 O O . ASP A 1 102 ? -25.167 9.724 16.396 1.00 53.34 102 ASP A O 1
ATOM 799 N N . GLY A 1 103 ? -24.771 8.986 14.326 1.00 56.53 103 GLY A N 1
ATOM 800 C CA . GLY A 1 103 ? -25.082 10.237 13.644 1.00 56.53 103 GLY A CA 1
ATOM 801 C C . GLY A 1 103 ? -26.396 10.120 12.879 1.00 56.53 103 GLY A C 1
ATOM 802 O O . GLY A 1 103 ? -26.498 9.332 11.940 1.00 56.53 103 GLY A O 1
ATOM 803 N N . TYR A 1 104 ? -27.395 10.926 13.239 1.00 62.22 104 TYR A N 1
ATOM 804 C CA . TYR A 1 104 ? -28.604 11.071 12.428 1.00 62.22 104 TYR A CA 1
ATOM 805 C C . TYR A 1 104 ? -28.270 11.786 11.114 1.00 62.22 104 TYR A C 1
ATOM 807 O O . TYR A 1 104 ? -27.704 12.880 11.118 1.00 62.22 104 TYR A O 1
ATOM 815 N N . ALA A 1 105 ? -28.655 11.192 9.981 1.00 64.12 105 ALA A N 1
ATOM 816 C CA . ALA A 1 105 ? -28.557 11.855 8.687 1.00 64.12 105 ALA A CA 1
ATOM 817 C C . ALA A 1 105 ? -29.451 13.106 8.693 1.00 64.12 105 ALA A C 1
ATOM 819 O O . ALA A 1 105 ? -30.678 13.009 8.762 1.00 64.12 105 ALA A O 1
ATOM 820 N N . PHE A 1 106 ? -28.839 14.290 8.637 1.00 59.97 106 PHE A N 1
ATOM 821 C CA . PHE A 1 106 ? -29.576 15.546 8.564 1.00 59.97 106 PHE A CA 1
ATOM 822 C C . PHE A 1 106 ? -30.293 15.640 7.213 1.00 59.97 106 PHE A C 1
ATOM 824 O O . PHE A 1 106 ? -29.673 15.870 6.176 1.00 59.97 106 PHE A O 1
ATOM 831 N N . SER A 1 107 ? -31.612 15.453 7.226 1.00 63.88 107 SER A N 1
ATOM 832 C CA . SER A 1 107 ? -32.480 15.734 6.085 1.00 63.88 107 SER A CA 1
ATOM 833 C C . SER A 1 107 ? -33.022 17.159 6.233 1.00 63.88 107 SER A C 1
ATOM 835 O O . SER A 1 107 ? -33.972 17.351 6.996 1.00 63.88 107 SER A O 1
ATOM 837 N N . PRO A 1 108 ? -32.468 18.170 5.535 1.00 72.75 108 PRO A N 1
ATOM 838 C CA . PRO A 1 108 ? -33.043 19.508 5.561 1.00 72.75 108 PRO A CA 1
ATOM 839 C C . PRO A 1 108 ? -34.469 19.482 5.001 1.00 72.75 108 PRO A C 1
ATOM 841 O O . PRO A 1 108 ? -34.776 18.738 4.064 1.00 72.75 108 PRO A O 1
ATOM 844 N N . PHE A 1 109 ? -35.346 20.318 5.557 1.00 64.31 109 PHE A N 1
ATOM 845 C CA . PHE A 1 109 ? -36.700 20.490 5.041 1.00 64.31 109 PHE A CA 1
ATOM 846 C C . PHE A 1 109 ? -36.630 21.119 3.641 1.00 64.31 109 PHE A C 1
ATOM 848 O O . PHE A 1 109 ? -36.392 22.315 3.485 1.00 64.31 109 PHE A O 1
ATOM 855 N N . SER A 1 110 ? -36.778 20.292 2.604 1.00 63.88 110 SER A N 1
ATOM 856 C CA . SER A 1 110 ? -36.774 20.741 1.214 1.00 63.88 110 SER A CA 1
ATOM 857 C C . SER A 1 110 ? -38.190 21.105 0.781 1.00 63.88 110 SER A C 1
ATOM 859 O O . SER A 1 110 ? -39.034 20.230 0.578 1.00 63.88 110 SER A O 1
ATOM 861 N N . LEU A 1 111 ? -38.430 22.400 0.563 1.00 63.50 111 LEU A N 1
ATOM 862 C CA . LEU A 1 111 ? -39.675 22.915 -0.019 1.00 63.50 111 LEU A CA 1
ATOM 863 C C . LEU A 1 111 ? -39.914 22.420 -1.456 1.00 63.50 111 LEU A C 1
ATOM 865 O O . LEU A 1 111 ? -41.029 22.508 -1.944 1.00 63.50 111 LEU A O 1
ATOM 869 N N . LYS A 1 112 ? -38.915 21.813 -2.115 1.00 60.75 112 LYS A N 1
ATOM 870 C CA . LYS A 1 112 ? -39.083 21.183 -3.436 1.00 60.75 112 LYS A CA 1
ATOM 871 C C . LYS A 1 112 ? -39.939 19.906 -3.389 1.00 60.75 112 LYS A C 1
ATOM 873 O O . LYS A 1 112 ? -40.366 19.420 -4.430 1.00 60.75 112 LYS A O 1
ATOM 878 N N . LYS A 1 113 ? -40.166 19.334 -2.198 1.00 56.75 113 LYS A N 1
ATOM 879 C CA . LYS A 1 113 ? -40.987 18.125 -2.007 1.00 56.75 113 LYS A CA 1
ATOM 880 C C . LYS A 1 113 ? -42.463 18.432 -1.727 1.00 56.75 113 LYS A C 1
ATOM 882 O O . LYS A 1 113 ? -43.285 17.525 -1.810 1.00 56.75 113 LYS A O 1
ATOM 887 N N . VAL A 1 114 ? -42.795 19.685 -1.414 1.00 57.62 114 VAL A N 1
ATOM 888 C CA . VAL A 1 114 ? -44.174 20.174 -1.327 1.00 57.62 114 VAL A CA 1
ATOM 889 C C . VAL A 1 114 ? -44.428 20.932 -2.619 1.00 57.62 114 VAL A C 1
ATOM 891 O O . VAL A 1 114 ? -43.965 22.055 -2.779 1.00 57.62 114 VAL A O 1
ATOM 894 N N . GLY A 1 115 ? -45.068 20.255 -3.572 1.00 55.09 115 GLY A N 1
ATOM 895 C CA . GLY A 1 115 ? -45.357 20.802 -4.892 1.00 55.09 115 GLY A CA 1
ATOM 896 C C . GLY A 1 115 ? -46.069 22.151 -4.813 1.00 55.09 115 GLY A C 1
ATOM 897 O O . GLY A 1 115 ? -47.200 22.232 -4.335 1.00 55.09 115 GLY A O 1
ATOM 898 N N . LEU A 1 116 ? -45.379 23.178 -5.301 1.00 44.94 116 LEU A N 1
ATOM 899 C CA . LEU A 1 116 ? -45.975 24.216 -6.134 1.00 44.94 116 LEU A CA 1
ATOM 900 C C . LEU A 1 116 ? -45.718 23.826 -7.589 1.00 44.94 116 LEU A C 1
ATOM 902 O O . LEU A 1 116 ? -44.567 23.417 -7.876 1.00 44.94 116 LEU A O 1
#

Radius of gyration: 26.72 Å; chains: 1; bounding box: 71×38×76 Å